Protein AF-A0A1Q5F5Q7-F1 (afdb_monomer)

Solvent-accessible surface area (backbone atoms only — not comparable to full-atom values): 6247 Å² total; per-residue (Å²): 139,81,84,79,78,79,77,76,78,71,75,79,82,59,85,57,53,66,54,52,55,51,53,51,53,48,54,50,52,52,50,28,53,78,66,70,63,51,74,69,83,44,80,65,45,55,39,55,49,34,51,54,48,27,57,47,32,44,54,48,16,52,49,30,42,52,48,23,66,44,42,50,76,77,46,89,54,80,60,30,56,58,53,18,50,55,34,39,51,51,16,49,54,29,45,52,49,24,53,53,33,51,53,49,33,55,54,55,62,66,76,108

Foldseek 3Di:
DDDDPPPPPPDPPDPCPVVVVLVVVVVVVVCCVVVVVQPPVDLVSVLVVLVSLLVNLLVQLVVLLVCLVCQVVVDPDPCSPVVSVVSNVVSVVSVVVSVVSVVVSVVSVVVD

Mean predicted aligned error: 11.09 Å

Sequence (112 aa):
MVPVERTIIVGTYDPMFAVRGAADAVTVAAKDVAGGRAGWHRPADATNSLERMDHLVTALSDLLRHQALALPQLTRDPQAAQAAKLVAEAATAAAQLAEQIRKATATTRAVR

pLDDT: mean 74.89, std 13.72, range [40.19, 92.0]

Secondary structure (DSSP, 8-state):
--------------TTHHHHHHHHHHHHHHHHHHTT-S---SHHHHHHHHHHHHHHHHHHHHHHHHHHHHHHHH---TTHHHHHHHHHHHHHHHHHHHHHHHHHHHHHHHT-

Structure (mmCIF, N/CA/C/O backbone):
data_AF-A0A1Q5F5Q7-F1
#
_entry.id   AF-A0A1Q5F5Q7-F1
#
loop_
_atom_site.group_PDB
_atom_site.id
_atom_site.type_symbol
_atom_site.label_atom_id
_atom_site.label_alt_id
_atom_site.label_comp_id
_atom_site.label_asym_id
_atom_site.label_entity_id
_atom_site.label_seq_id
_atom_site.pdbx_PDB_ins_code
_atom_site.Cartn_x
_atom_site.Cartn_y
_atom_site.Cartn_z
_atom_site.occupancy
_atom_site.B_iso_or_equiv
_atom_site.auth_seq_id
_atom_site.auth_comp_id
_atom_site.auth_asym_id
_atom_site.auth_atom_id
_atom_site.pdbx_PDB_model_num
ATOM 1 N N . MET A 1 1 ? 0.586 -49.505 30.486 1.00 40.19 1 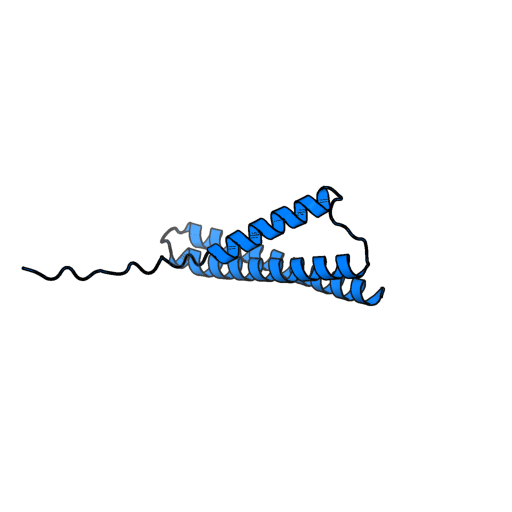MET A N 1
ATOM 2 C CA . MET A 1 1 ? 1.389 -48.974 29.365 1.00 40.19 1 MET A CA 1
ATOM 3 C C . MET A 1 1 ? 0.441 -48.146 28.512 1.00 40.19 1 MET A C 1
ATOM 5 O O . MET A 1 1 ? -0.407 -48.725 27.852 1.00 40.19 1 MET A O 1
ATOM 9 N N . VAL A 1 2 ? 0.455 -46.820 28.665 1.00 40.19 2 VAL A N 1
ATOM 10 C CA . VAL A 1 2 ? -0.467 -45.910 27.956 1.00 40.19 2 VAL A CA 1
ATOM 11 C C . VAL A 1 2 ? 0.238 -45.444 26.678 1.00 40.19 2 VAL A C 1
ATOM 13 O O . VAL A 1 2 ? 1.403 -45.053 26.775 1.00 40.19 2 VAL A O 1
ATOM 16 N N . PRO A 1 3 ? -0.391 -45.519 25.493 1.00 44.34 3 PRO A N 1
ATOM 17 C CA . PRO A 1 3 ? 0.233 -45.040 24.272 1.00 44.34 3 PRO A CA 1
ATOM 18 C C . PRO A 1 3 ? 0.296 -43.511 24.317 1.00 44.34 3 PRO A C 1
ATOM 20 O O . PRO A 1 3 ? -0.713 -42.840 24.517 1.00 44.34 3 PRO A O 1
ATOM 23 N N . VAL A 1 4 ? 1.500 -42.963 24.165 1.00 52.03 4 VAL A N 1
ATOM 24 C CA . VAL A 1 4 ? 1.712 -41.522 24.017 1.00 52.03 4 VAL A CA 1
ATOM 25 C C . VAL A 1 4 ? 1.411 -41.185 22.562 1.00 52.03 4 VAL A C 1
ATOM 27 O O . VAL A 1 4 ? 2.214 -41.481 21.675 1.00 52.03 4 VAL A O 1
ATOM 30 N N . GLU A 1 5 ? 0.236 -40.611 22.310 1.00 43.22 5 GLU A N 1
ATOM 31 C CA . GLU A 1 5 ? -0.064 -39.982 21.027 1.00 43.22 5 GLU A CA 1
ATOM 32 C C . GLU A 1 5 ? 0.999 -38.915 20.753 1.00 43.22 5 GLU A C 1
ATOM 34 O O . GLU A 1 5 ? 1.168 -37.948 21.497 1.00 43.22 5 GLU A O 1
ATOM 39 N N . ARG A 1 6 ? 1.769 -39.117 19.682 1.00 46.50 6 ARG A N 1
ATOM 40 C CA . ARG A 1 6 ? 2.658 -38.088 19.152 1.00 46.50 6 ARG A CA 1
ATOM 41 C C . ARG A 1 6 ? 1.788 -37.046 18.465 1.00 46.50 6 ARG A C 1
ATOM 43 O O . ARG A 1 6 ? 1.515 -37.157 17.273 1.00 46.50 6 ARG A O 1
ATOM 50 N N . THR A 1 7 ? 1.373 -36.031 19.212 1.00 43.28 7 THR A N 1
ATOM 51 C CA . THR A 1 7 ? 0.858 -34.791 18.636 1.00 43.28 7 THR A CA 1
ATOM 52 C C . THR A 1 7 ? 1.965 -34.180 17.784 1.00 43.28 7 THR A C 1
ATOM 54 O O . THR A 1 7 ? 2.924 -33.604 18.297 1.00 43.28 7 THR A O 1
ATOM 57 N N . ILE A 1 8 ? 1.865 -34.349 16.467 1.00 47.34 8 ILE A N 1
ATOM 58 C CA . ILE A 1 8 ? 2.673 -33.603 15.509 1.00 47.34 8 ILE A CA 1
ATOM 59 C C . ILE A 1 8 ? 2.190 -32.158 15.614 1.00 47.34 8 ILE A C 1
ATOM 61 O O . ILE A 1 8 ? 1.105 -31.825 15.141 1.00 47.34 8 ILE A O 1
ATOM 65 N N . ILE A 1 9 ? 2.973 -31.304 16.272 1.00 44.81 9 ILE A N 1
ATOM 66 C CA . ILE A 1 9 ? 2.774 -29.857 16.207 1.00 44.81 9 ILE A CA 1
ATOM 67 C C . ILE A 1 9 ? 3.145 -29.460 14.777 1.00 44.81 9 ILE A C 1
ATOM 69 O O . ILE A 1 9 ? 4.313 -29.248 14.454 1.00 44.81 9 ILE A O 1
ATOM 73 N N . VAL A 1 10 ? 2.147 -29.452 13.893 1.00 48.06 10 VAL A N 1
ATOM 74 C CA . VAL A 1 10 ? 2.249 -28.841 12.568 1.00 48.06 10 VAL A CA 1
ATOM 75 C C . VAL A 1 10 ? 2.632 -27.388 12.816 1.00 48.06 10 VAL A C 1
ATOM 77 O O . VAL A 1 10 ? 1.892 -26.667 13.484 1.00 48.06 10 VAL A O 1
ATOM 80 N N . GLY A 1 11 ? 3.834 -27.012 12.369 1.00 52.66 11 GLY A N 1
ATOM 81 C CA . GLY A 1 11 ? 4.430 -25.705 12.620 1.00 52.66 11 GLY A CA 1
ATOM 82 C C . GLY A 1 11 ? 3.415 -24.597 12.385 1.00 52.66 11 GLY A C 1
ATOM 83 O O . GLY A 1 11 ? 2.802 -24.526 11.321 1.00 52.66 11 GLY A O 1
ATOM 84 N N . THR A 1 12 ? 3.202 -23.783 13.415 1.00 52.62 12 THR A N 1
ATOM 85 C CA . THR A 1 12 ? 2.248 -22.680 13.425 1.00 52.62 12 THR A CA 1
ATOM 86 C C . THR A 1 12 ? 2.484 -21.809 12.194 1.00 52.62 12 THR A C 1
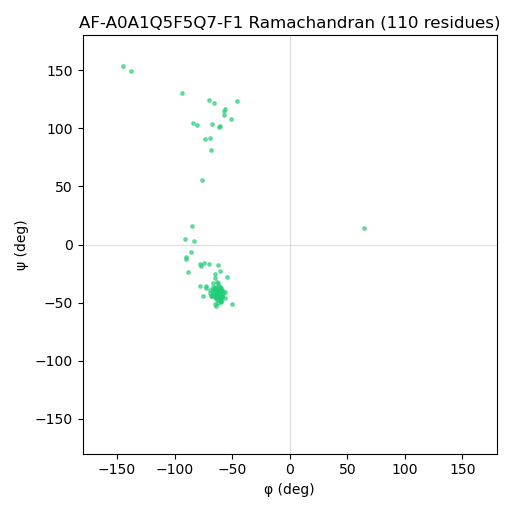ATOM 88 O O . THR A 1 12 ? 3.507 -21.134 12.098 1.00 52.62 12 THR A O 1
ATOM 91 N N . TYR A 1 13 ? 1.570 -21.869 11.225 1.00 53.66 13 TYR A N 1
ATOM 92 C CA . TYR A 1 13 ? 1.579 -20.991 10.061 1.00 53.66 13 TYR A CA 1
ATOM 93 C C . TYR 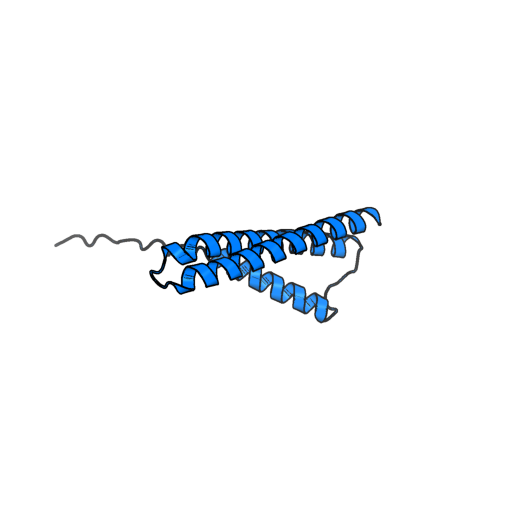A 1 13 ? 1.547 -19.544 10.567 1.00 53.66 13 TYR A C 1
ATOM 95 O O . TYR A 1 13 ? 0.556 -19.133 11.167 1.00 53.66 13 TYR A O 1
ATOM 103 N N . ASP A 1 14 ? 2.643 -18.800 10.385 1.00 61.25 14 ASP A N 1
ATOM 104 C CA . ASP A 1 14 ? 2.687 -17.366 10.674 1.00 61.25 14 ASP A CA 1
ATOM 105 C C . ASP A 1 14 ? 2.126 -16.621 9.449 1.00 61.25 14 ASP A C 1
ATOM 107 O O . ASP A 1 14 ? 2.828 -16.501 8.438 1.00 61.25 14 ASP A O 1
ATOM 111 N N . PRO A 1 15 ? 0.886 -16.099 9.502 1.00 57.06 15 PRO A N 1
ATOM 112 C CA . PRO A 1 15 ? 0.297 -15.368 8.381 1.00 57.06 15 PRO A CA 1
ATOM 113 C C . PRO A 1 15 ? 1.083 -14.091 8.040 1.00 57.06 15 PRO A C 1
ATOM 115 O O . PRO A 1 15 ? 0.966 -13.569 6.933 1.00 57.06 15 PRO A O 1
ATOM 118 N N . MET A 1 16 ? 1.925 -13.599 8.956 1.00 69.50 16 MET A N 1
ATOM 119 C CA . MET A 1 16 ? 2.780 -12.434 8.736 1.00 69.50 16 MET A CA 1
ATOM 120 C C . MET A 1 16 ? 4.111 -12.780 8.064 1.00 69.50 16 MET A C 1
ATOM 122 O O . MET A 1 16 ? 4.849 -11.859 7.715 1.00 69.50 16 MET A O 1
ATOM 126 N N . PHE A 1 17 ? 4.437 -14.060 7.854 1.00 66.56 17 PHE A N 1
ATOM 127 C CA . PHE A 1 17 ? 5.698 -14.476 7.231 1.00 66.56 17 PHE A CA 1
ATOM 128 C C . PHE A 1 17 ? 5.852 -13.911 5.811 1.00 66.56 17 PHE A C 1
ATOM 130 O O . PHE A 1 17 ? 6.871 -13.301 5.487 1.00 66.56 17 PHE A O 1
ATOM 137 N N . ALA A 1 18 ? 4.807 -14.034 4.987 1.00 55.88 18 ALA A N 1
ATOM 138 C CA . ALA A 1 18 ? 4.803 -13.515 3.618 1.00 55.88 18 ALA A CA 1
ATOM 139 C C . ALA A 1 18 ? 4.904 -11.980 3.577 1.00 55.88 18 ALA A C 1
ATOM 141 O O . ALA A 1 18 ? 5.605 -11.420 2.736 1.00 55.88 18 ALA A O 1
ATOM 142 N N . VAL A 1 19 ? 4.258 -11.301 4.530 1.00 64.69 19 VAL A N 1
ATOM 143 C CA . VAL A 1 19 ? 4.301 -9.839 4.666 1.00 64.69 19 VAL A CA 1
ATOM 144 C C . VAL A 1 19 ? 5.700 -9.363 5.064 1.00 64.69 19 VAL A C 1
ATOM 146 O O . VAL A 1 19 ? 6.204 -8.401 4.490 1.00 64.69 19 VAL A O 1
ATOM 149 N N . ARG A 1 20 ? 6.352 -10.046 6.014 1.00 68.31 20 ARG A N 1
ATOM 150 C CA . ARG A 1 20 ? 7.714 -9.711 6.459 1.00 68.31 20 ARG A CA 1
ATOM 151 C C . ARG A 1 20 ? 8.730 -9.900 5.336 1.00 68.31 20 ARG A C 1
ATOM 153 O O . ARG A 1 20 ? 9.496 -8.984 5.060 1.00 68.31 20 ARG A O 1
ATOM 160 N N . GLY A 1 21 ? 8.656 -11.023 4.620 1.00 66.75 21 GLY A N 1
ATOM 161 C CA . GLY A 1 21 ? 9.504 -11.263 3.450 1.00 66.75 21 GLY A CA 1
ATOM 162 C C . GLY A 1 21 ? 9.316 -10.213 2.348 1.00 66.75 21 GLY A C 1
ATOM 163 O O . GLY A 1 21 ? 10.294 -9.761 1.754 1.00 66.75 21 GLY A O 1
ATOM 164 N N . ALA A 1 22 ? 8.078 -9.765 2.108 1.00 63.09 22 ALA A N 1
ATOM 165 C CA . ALA A 1 22 ? 7.800 -8.681 1.168 1.00 63.09 22 ALA A CA 1
ATOM 166 C C . ALA A 1 22 ? 8.391 -7.339 1.641 1.00 63.09 22 ALA A C 1
ATOM 168 O O . ALA A 1 22 ? 9.029 -6.639 0.855 1.00 63.09 22 ALA A O 1
ATOM 169 N N . ALA A 1 23 ? 8.242 -6.996 2.924 1.00 68.00 23 ALA A N 1
ATOM 170 C CA . ALA A 1 23 ? 8.803 -5.773 3.501 1.00 68.00 23 ALA A CA 1
ATOM 171 C C . ALA A 1 23 ? 10.344 -5.741 3.444 1.00 68.00 23 ALA A C 1
ATOM 173 O O . ALA A 1 23 ? 10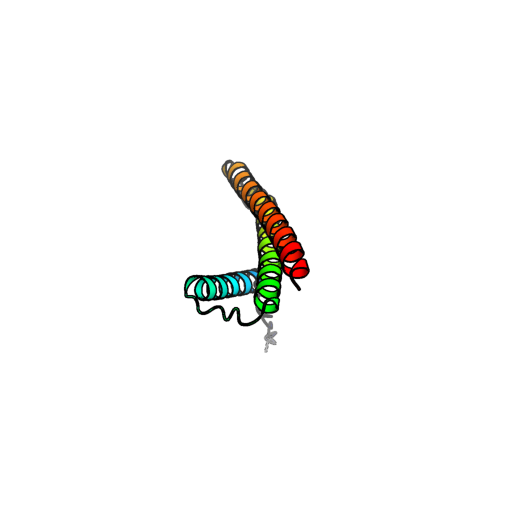.938 -4.709 3.109 1.00 68.00 23 ALA A O 1
ATOM 174 N N . ASP A 1 24 ? 10.997 -6.874 3.699 1.00 71.31 24 ASP A N 1
ATOM 175 C CA . ASP A 1 24 ? 12.452 -7.003 3.587 1.00 71.31 24 ASP A CA 1
ATOM 176 C C . ASP A 1 24 ? 12.914 -6.831 2.133 1.00 71.31 24 ASP A C 1
ATOM 178 O O . ASP A 1 24 ? 13.848 -6.071 1.862 1.00 71.31 24 ASP A O 1
ATOM 182 N N . ALA A 1 25 ? 12.217 -7.454 1.177 1.00 66.94 25 ALA A N 1
ATOM 183 C CA . ALA A 1 25 ? 12.525 -7.323 -0.247 1.00 66.94 25 ALA A CA 1
ATOM 184 C C . ALA A 1 25 ? 12.425 -5.867 -0.744 1.00 66.94 25 ALA A C 1
ATOM 186 O O . ALA A 1 25 ? 13.256 -5.423 -1.538 1.00 66.94 25 ALA A O 1
ATOM 187 N N . VAL A 1 26 ? 11.458 -5.095 -0.241 1.00 68.94 26 VAL A N 1
ATOM 188 C CA . VAL A 1 26 ? 11.312 -3.656 -0.548 1.00 68.94 26 VAL A CA 1
ATOM 189 C C . VAL A 1 26 ? 12.443 -2.858 0.029 1.00 68.94 26 VAL A C 1
ATOM 191 O O . VAL A 1 26 ? 12.977 -1.981 -0.638 1.00 68.94 26 VAL A O 1
ATOM 194 N N . THR A 1 27 ? 12.803 -3.153 1.272 1.00 72.12 27 THR A N 1
ATOM 195 C CA . THR A 1 27 ? 13.875 -2.450 1.964 1.00 72.12 27 THR A CA 1
ATOM 196 C C . THR A 1 27 ? 15.193 -2.637 1.220 1.00 72.12 27 THR A C 1
ATOM 198 O O . THR A 1 27 ? 15.949 -1.681 1.059 1.00 72.12 27 THR A O 1
ATOM 201 N N . VAL A 1 28 ? 15.460 -3.847 0.722 1.00 70.31 28 VAL A N 1
ATOM 202 C CA . VAL A 1 28 ? 16.626 -4.135 -0.122 1.00 70.31 28 VAL A CA 1
ATOM 203 C C . VAL A 1 28 ? 16.541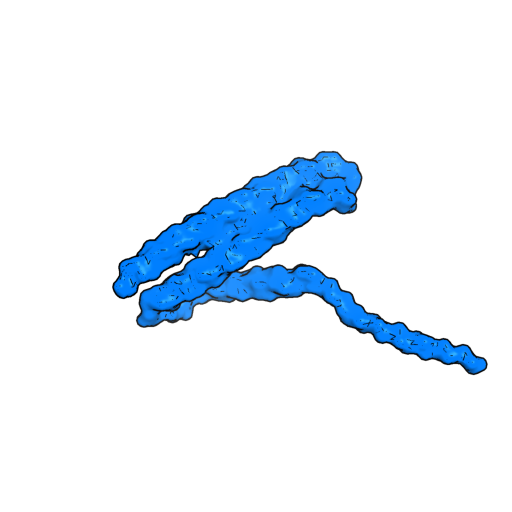 -3.378 -1.448 1.00 70.31 28 VAL A C 1
ATOM 205 O O . VAL A 1 28 ? 17.462 -2.632 -1.771 1.00 70.31 28 VAL A O 1
ATOM 208 N N . ALA A 1 29 ? 15.419 -3.473 -2.167 1.00 66.56 29 ALA A N 1
ATOM 209 C CA . ALA A 1 29 ? 15.242 -2.776 -3.441 1.00 66.56 29 ALA A CA 1
ATOM 210 C C . ALA A 1 29 ? 15.390 -1.249 -3.298 1.00 66.56 29 ALA A C 1
ATOM 212 O O . ALA A 1 29 ? 16.102 -0.617 -4.073 1.00 66.56 29 ALA A O 1
ATOM 213 N N . ALA A 1 30 ? 14.790 -0.652 -2.266 1.00 68.00 30 ALA A N 1
ATOM 214 C CA . ALA A 1 30 ? 14.903 0.772 -1.970 1.00 68.00 30 ALA A CA 1
ATOM 215 C C . ALA A 1 30 ? 16.352 1.183 -1.663 1.00 68.00 30 ALA A C 1
ATOM 217 O O . ALA A 1 30 ? 16.809 2.221 -2.142 1.00 68.00 30 ALA A O 1
ATOM 218 N N . LYS A 1 31 ? 17.098 0.359 -0.913 1.00 70.62 31 LYS A N 1
ATOM 219 C CA . LYS A 1 31 ? 18.529 0.581 -0.646 1.00 70.62 31 LYS A CA 1
ATOM 220 C C . LYS A 1 31 ? 19.374 0.503 -1.913 1.00 70.62 31 LYS A C 1
ATOM 222 O O . LYS A 1 31 ? 20.335 1.259 -2.034 1.00 70.62 31 LYS A O 1
ATOM 227 N N . ASP A 1 32 ? 19.040 -0.385 -2.841 1.00 68.44 32 ASP A N 1
ATOM 228 C CA . ASP A 1 32 ? 19.770 -0.505 -4.102 1.00 68.44 32 ASP A CA 1
ATOM 229 C C . ASP A 1 32 ? 19.484 0.661 -5.047 1.00 68.44 32 ASP A C 1
ATOM 231 O O . ASP A 1 32 ? 20.415 1.178 -5.667 1.00 68.44 32 ASP A O 1
ATOM 235 N N . VAL A 1 33 ? 18.244 1.155 -5.086 1.00 67.06 33 VAL A N 1
ATOM 236 C CA . VAL A 1 33 ? 17.893 2.382 -5.816 1.00 67.06 33 VAL A CA 1
ATOM 237 C C . VAL A 1 33 ? 18.598 3.600 -5.216 1.00 67.06 33 VAL A C 1
ATOM 239 O O . VAL A 1 33 ? 19.301 4.309 -5.933 1.00 67.06 33 VAL A O 1
ATOM 242 N N . ALA A 1 34 ? 18.473 3.821 -3.904 1.00 68.31 34 ALA A N 1
ATOM 243 C CA . ALA A 1 34 ? 19.097 4.956 -3.221 1.00 68.31 34 ALA A CA 1
ATOM 244 C C . ALA A 1 34 ? 20.634 4.909 -3.277 1.00 68.31 34 ALA A C 1
ATOM 246 O O . ALA A 1 34 ? 21.288 5.947 -3.330 1.00 68.31 34 ALA A O 1
ATOM 247 N N . GLY A 1 35 ? 21.213 3.706 -3.281 1.00 67.56 35 GLY A N 1
ATOM 248 C CA . GLY A 1 35 ? 22.654 3.485 -3.378 1.00 67.56 35 GLY A CA 1
ATOM 249 C C . GLY A 1 35 ? 23.215 3.513 -4.800 1.00 67.56 35 GLY A C 1
ATOM 250 O O . GLY A 1 35 ? 24.395 3.216 -4.964 1.00 67.56 35 GLY A O 1
ATOM 251 N N . GLY A 1 36 ? 22.397 3.791 -5.825 1.00 63.09 36 GLY A N 1
ATOM 252 C CA . GLY A 1 36 ? 22.827 3.779 -7.231 1.00 63.09 36 GLY A CA 1
ATOM 253 C C . GLY A 1 36 ? 23.265 2.400 -7.743 1.00 63.09 36 GLY A C 1
ATOM 254 O O . GLY A 1 36 ? 23.902 2.304 -8.787 1.00 63.09 36 GLY A O 1
ATOM 255 N N . ARG A 1 37 ? 22.942 1.330 -7.005 1.00 61.41 37 ARG A N 1
ATOM 256 C CA . ARG A 1 37 ? 23.233 -0.071 -7.352 1.00 61.41 37 ARG A CA 1
ATOM 257 C C . ARG A 1 37 ? 22.119 -0.723 -8.155 1.00 61.41 37 ARG A C 1
ATOM 259 O O . ARG A 1 37 ? 22.311 -1.817 -8.678 1.00 61.41 37 ARG A O 1
ATOM 266 N N . ALA A 1 38 ? 20.963 -0.070 -8.252 1.00 64.81 38 ALA A N 1
ATOM 267 C CA . ALA A 1 38 ? 19.929 -0.461 -9.186 1.00 64.81 38 ALA A CA 1
ATOM 268 C C . ALA A 1 38 ? 20.500 -0.339 -10.604 1.00 64.81 38 ALA A C 1
ATOM 270 O O . ALA A 1 38 ? 20.662 0.756 -11.142 1.00 64.81 38 ALA A O 1
ATOM 271 N N . GLY A 1 39 ? 20.877 -1.482 -11.172 1.00 60.31 39 GLY A N 1
ATOM 272 C CA . GLY A 1 39 ? 21.372 -1.588 -12.533 1.00 60.31 39 GLY A CA 1
ATOM 273 C C . GLY A 1 39 ? 20.249 -1.296 -13.516 1.00 60.31 39 GLY A C 1
ATOM 274 O O . GLY A 1 39 ? 19.633 -2.218 -14.037 1.00 60.31 39 GLY A O 1
ATOM 275 N N . TRP A 1 40 ? 19.963 -0.016 -13.758 1.00 68.56 40 TRP A N 1
ATOM 276 C CA . TRP A 1 40 ? 19.030 0.454 -14.784 1.00 68.56 40 TRP A CA 1
ATOM 277 C C . TRP A 1 40 ? 19.687 0.359 -16.164 1.00 68.56 40 TRP A C 1
ATOM 279 O O . TRP A 1 40 ? 19.862 1.350 -16.871 1.00 68.56 40 TRP A O 1
ATOM 289 N N . HIS A 1 41 ? 20.156 -0.830 -16.521 1.00 65.69 41 HIS A N 1
ATOM 290 C CA . HIS A 1 41 ? 20.935 -1.035 -17.736 1.00 65.69 41 HIS A CA 1
ATOM 291 C C . HIS A 1 41 ? 20.043 -1.050 -18.979 1.00 65.69 41 HIS A C 1
ATOM 293 O O . HIS A 1 41 ? 20.533 -0.875 -20.096 1.00 65.69 41 HIS A O 1
ATOM 299 N N . ARG A 1 42 ? 18.733 -1.264 -18.800 1.00 65.69 42 ARG A N 1
ATOM 300 C CA . ARG A 1 42 ? 17.726 -1.279 -19.860 1.00 65.69 42 ARG A CA 1
ATOM 301 C C . ARG A 1 42 ? 16.455 -0.544 -19.414 1.00 65.69 42 ARG A C 1
ATOM 303 O O . ARG A 1 42 ? 16.067 -0.652 -18.252 1.00 65.69 42 ARG A O 1
ATOM 310 N N . PRO A 1 43 ? 15.708 0.093 -20.336 1.00 66.94 43 PRO A N 1
ATOM 311 C CA . PRO A 1 43 ? 14.382 0.659 -20.041 1.00 66.94 43 PRO A CA 1
ATOM 312 C C . PRO A 1 43 ? 13.393 -0.351 -19.423 1.00 66.94 43 PRO A C 1
ATOM 314 O O . PRO A 1 43 ? 12.506 0.008 -18.647 1.00 66.94 43 PRO A O 1
ATOM 317 N N . ALA A 1 44 ? 13.568 -1.642 -19.729 1.00 73.56 44 ALA A N 1
ATOM 318 C CA . ALA A 1 44 ? 12.790 -2.729 -19.137 1.00 73.56 44 ALA A CA 1
ATOM 319 C C . ALA A 1 44 ? 13.017 -2.887 -17.621 1.00 73.56 44 ALA A C 1
ATOM 321 O O . ALA A 1 44 ? 12.098 -3.302 -16.919 1.00 73.56 44 ALA A O 1
ATOM 322 N N . ASP A 1 45 ? 14.190 -2.520 -17.100 1.00 74.38 45 ASP A N 1
ATOM 323 C CA . ASP A 1 45 ? 14.515 -2.653 -15.675 1.00 74.38 45 ASP A CA 1
ATOM 324 C C . ASP A 1 45 ? 13.692 -1.665 -14.836 1.00 74.38 45 ASP A C 1
ATOM 326 O O . ASP A 1 45 ? 13.146 -2.034 -13.796 1.00 74.38 45 ASP A O 1
ATOM 330 N N . ALA A 1 46 ? 13.505 -0.441 -15.347 1.00 76.25 46 ALA A N 1
ATOM 331 C CA . ALA A 1 46 ? 12.620 0.563 -14.755 1.00 76.25 46 ALA A CA 1
ATOM 332 C C . ALA A 1 46 ? 11.162 0.083 -14.712 1.00 76.25 46 ALA A C 1
ATOM 334 O O . ALA A 1 46 ? 10.499 0.192 -13.683 1.00 76.25 46 ALA A O 1
ATOM 335 N N . THR A 1 47 ? 10.685 -0.523 -15.802 1.00 79.56 47 THR A N 1
ATOM 336 C CA . THR A 1 47 ? 9.321 -1.073 -15.877 1.00 79.56 47 THR A CA 1
ATOM 337 C C . THR A 1 47 ? 9.123 -2.214 -14.873 1.00 79.56 47 THR A C 1
ATOM 339 O O . THR A 1 47 ? 8.169 -2.195 -14.100 1.00 79.56 47 THR A O 1
ATOM 342 N N . ASN A 1 48 ? 10.061 -3.164 -14.815 1.00 78.62 48 ASN A N 1
ATOM 343 C CA . ASN A 1 48 ? 10.014 -4.290 -13.878 1.00 78.62 48 ASN A CA 1
ATOM 344 C C . ASN A 1 48 ? 10.050 -3.833 -12.411 1.00 78.62 48 ASN A C 1
ATOM 346 O O . ASN A 1 48 ? 9.430 -4.451 -11.545 1.00 78.62 48 ASN A O 1
ATOM 350 N N . SER A 1 49 ? 10.793 -2.765 -12.107 1.00 78.25 49 SER A N 1
ATOM 351 C CA . SER A 1 49 ? 10.830 -2.199 -10.758 1.00 78.25 49 SER A CA 1
ATOM 352 C C . SER A 1 49 ? 9.500 -1.550 -10.379 1.00 78.25 49 SER A C 1
ATOM 354 O O . SER A 1 49 ? 9.000 -1.814 -9.286 1.00 78.25 49 SER A O 1
ATOM 356 N N . LEU A 1 50 ? 8.893 -0.779 -11.286 1.00 82.31 50 LEU A N 1
ATOM 357 C CA . LEU A 1 50 ? 7.586 -0.163 -11.052 1.00 82.31 50 LEU A CA 1
ATOM 358 C C . LEU A 1 50 ? 6.480 -1.212 -10.860 1.00 82.31 50 LEU A C 1
ATOM 360 O O . LEU A 1 50 ? 5.676 -1.078 -9.944 1.00 82.31 50 LEU A O 1
ATOM 364 N N . GLU A 1 51 ? 6.489 -2.302 -11.630 1.00 81.12 51 GLU A N 1
ATOM 365 C CA . GLU A 1 51 ? 5.553 -3.424 -11.441 1.00 81.12 51 GLU A CA 1
ATOM 366 C C . GLU A 1 51 ? 5.698 -4.070 -10.056 1.00 81.12 51 GLU A C 1
ATOM 368 O O . GLU A 1 51 ? 4.711 -4.305 -9.360 1.00 81.12 51 GLU A O 1
ATOM 373 N N . ARG A 1 52 ? 6.933 -4.302 -9.595 1.00 79.62 52 ARG A N 1
ATOM 374 C CA . ARG A 1 52 ? 7.178 -4.831 -8.242 1.00 79.62 52 ARG A CA 1
ATOM 375 C C . ARG A 1 52 ? 6.689 -3.876 -7.155 1.00 79.62 52 ARG A C 1
ATOM 377 O O . ARG A 1 52 ? 6.152 -4.333 -6.147 1.00 79.62 52 ARG A O 1
ATOM 384 N N . MET A 1 53 ? 6.864 -2.568 -7.349 1.00 81.25 53 MET A N 1
ATOM 385 C CA . MET A 1 53 ? 6.364 -1.557 -6.417 1.00 81.25 53 MET A CA 1
ATOM 386 C C . MET A 1 53 ? 4.830 -1.519 -6.386 1.00 81.25 53 MET A C 1
ATOM 388 O O . MET A 1 53 ? 4.266 -1.432 -5.299 1.00 81.25 53 MET A O 1
ATOM 392 N N . ASP A 1 54 ? 4.153 -1.644 -7.531 1.00 83.69 54 ASP A N 1
ATOM 393 C CA . ASP A 1 54 ? 2.684 -1.697 -7.606 1.00 83.69 54 ASP A CA 1
ATOM 394 C C . ASP A 1 54 ? 2.114 -2.882 -6.816 1.00 83.69 54 ASP A C 1
ATOM 396 O O . ASP A 1 54 ? 1.255 -2.710 -5.946 1.00 83.69 54 ASP A O 1
ATOM 400 N N . HIS A 1 55 ? 2.663 -4.080 -7.044 1.00 77.50 55 HIS A N 1
ATOM 401 C CA . HIS A 1 55 ? 2.264 -5.289 -6.320 1.00 77.50 55 HIS A CA 1
ATOM 402 C C . HIS A 1 55 ? 2.414 -5.114 -4.809 1.00 77.50 55 HIS A C 1
ATOM 404 O O . HIS A 1 55 ? 1.556 -5.534 -4.029 1.00 77.50 55 HIS A O 1
ATOM 410 N N . LEU A 1 56 ? 3.504 -4.478 -4.388 1.00 81.00 56 LEU A N 1
ATOM 411 C CA . LEU A 1 56 ? 3.786 -4.337 -2.977 1.00 81.00 56 LEU A CA 1
ATOM 412 C C . LEU A 1 56 ? 2.915 -3.297 -2.284 1.00 81.00 56 LEU A C 1
ATOM 414 O O . LEU A 1 56 ? 2.417 -3.537 -1.186 1.00 81.00 56 LEU A O 1
ATOM 418 N N . VAL A 1 57 ? 2.736 -2.139 -2.913 1.00 83.56 57 VAL A N 1
ATOM 419 C CA . VAL A 1 57 ? 1.899 -1.074 -2.362 1.00 83.56 57 VAL A CA 1
ATOM 420 C C . VAL A 1 57 ? 0.432 -1.518 -2.328 1.00 83.56 57 VAL A C 1
ATOM 422 O O . VAL A 1 57 ? -0.276 -1.197 -1.373 1.00 83.56 57 VAL A O 1
ATOM 425 N N . THR A 1 58 ? -0.003 -2.336 -3.291 1.00 81.19 58 THR A N 1
ATOM 426 C CA . THR A 1 58 ? -1.318 -2.995 -3.261 1.00 81.19 58 THR A CA 1
ATOM 427 C C . THR A 1 58 ? -1.445 -3.937 -2.060 1.00 81.19 58 THR A C 1
ATOM 429 O O . THR A 1 58 ? -2.373 -3.789 -1.265 1.00 81.19 58 THR A O 1
ATOM 432 N N . ALA A 1 59 ? -0.474 -4.834 -1.848 1.00 81.12 59 ALA A N 1
ATOM 433 C CA . ALA A 1 59 ? -0.474 -5.739 -0.694 1.00 81.12 59 ALA A CA 1
ATOM 434 C C . ALA A 1 59 ? -0.435 -4.991 0.654 1.00 81.12 59 ALA A C 1
ATOM 436 O O . ALA A 1 59 ? -1.089 -5.400 1.615 1.00 81.12 59 ALA A O 1
ATOM 437 N N . LEU A 1 60 ? 0.298 -3.874 0.728 1.00 83.94 60 LEU A N 1
ATOM 438 C CA . LEU A 1 60 ? 0.321 -2.994 1.896 1.00 83.94 60 LEU A CA 1
ATOM 439 C C . LEU A 1 60 ? -1.053 -2.362 2.151 1.00 83.94 60 LEU A C 1
ATOM 441 O O . LEU A 1 60 ? -1.516 -2.359 3.290 1.00 83.94 60 LEU A O 1
ATOM 445 N N . SER A 1 61 ? -1.707 -1.843 1.109 1.00 83.00 61 SER A N 1
ATOM 446 C CA . SER A 1 61 ? -3.050 -1.264 1.222 1.00 83.00 61 SER A CA 1
ATOM 447 C C . SER A 1 61 ? -4.053 -2.290 1.759 1.00 83.00 61 SER A C 1
ATOM 449 O O . SER A 1 61 ? -4.780 -2.000 2.712 1.00 83.00 61 SER A O 1
ATOM 451 N N . ASP A 1 62 ? -4.027 -3.518 1.233 1.00 84.56 62 ASP A N 1
ATOM 452 C CA . ASP A 1 62 ? -4.896 -4.606 1.689 1.00 84.56 62 ASP A CA 1
ATOM 453 C C . ASP A 1 62 ? -4.629 -5.011 3.141 1.00 84.56 62 ASP A C 1
ATOM 455 O O . ASP A 1 62 ? -5.569 -5.182 3.923 1.00 84.56 62 ASP A O 1
ATOM 459 N N . LEU A 1 63 ? -3.356 -5.124 3.531 1.00 86.06 63 LEU A N 1
ATOM 460 C CA . LEU A 1 63 ? -2.974 -5.429 4.907 1.00 86.06 63 LEU A CA 1
ATOM 461 C C . LEU A 1 63 ? -3.488 -4.363 5.878 1.00 86.06 63 LEU A C 1
ATOM 463 O O . LEU A 1 63 ? -4.106 -4.703 6.888 1.00 86.06 63 LEU A O 1
ATOM 467 N N . LEU A 1 64 ? -3.261 -3.085 5.566 1.00 86.25 64 LEU A N 1
ATOM 468 C CA . LEU A 1 64 ? -3.723 -1.968 6.388 1.00 86.25 64 LEU A CA 1
ATOM 469 C C . LEU A 1 64 ? -5.253 -1.972 6.489 1.00 86.25 64 LEU A C 1
ATOM 471 O O . LEU A 1 64 ? -5.803 -1.826 7.578 1.00 86.25 64 LEU A O 1
ATOM 475 N N . ARG A 1 65 ? -5.962 -2.239 5.387 1.00 85.50 65 ARG A N 1
ATOM 476 C CA . ARG A 1 65 ? -7.427 -2.355 5.393 1.00 85.50 65 ARG A CA 1
ATOM 477 C C . ARG A 1 65 ? -7.908 -3.483 6.309 1.00 85.50 65 ARG A C 1
ATOM 479 O O . ARG A 1 65 ? -8.831 -3.277 7.095 1.00 85.50 65 ARG A O 1
ATOM 486 N N . HIS A 1 66 ? -7.280 -4.657 6.249 1.00 85.00 66 HIS A N 1
ATOM 487 C CA . HIS A 1 66 ? -7.611 -5.766 7.147 1.00 85.00 66 HIS A CA 1
ATOM 488 C C . HIS A 1 66 ? -7.302 -5.439 8.614 1.00 85.00 66 HIS A C 1
ATOM 490 O O . HIS A 1 66 ? -8.115 -5.744 9.486 1.00 85.00 66 HIS A O 1
ATOM 496 N N . GLN A 1 67 ? -6.184 -4.764 8.897 1.00 85.56 67 GLN A N 1
ATOM 497 C CA . GLN A 1 67 ? -5.840 -4.327 10.252 1.00 85.56 67 GLN A CA 1
ATOM 498 C C . GLN A 1 67 ? -6.839 -3.307 10.806 1.00 85.56 67 GLN A C 1
ATOM 500 O O . GLN A 1 67 ? -7.271 -3.449 11.949 1.00 85.56 67 GLN A O 1
ATOM 505 N N . ALA A 1 68 ? -7.255 -2.325 10.002 1.00 86.81 68 ALA A N 1
ATOM 506 C CA . ALA A 1 68 ? -8.260 -1.340 10.397 1.00 86.81 68 ALA A CA 1
ATOM 507 C C . ALA A 1 68 ? -9.598 -2.000 10.768 1.00 86.81 68 ALA A C 1
ATOM 509 O O . ALA A 1 68 ? -10.235 -1.605 11.740 1.00 86.81 68 ALA A O 1
ATOM 510 N N . LEU A 1 69 ? -10.011 -3.036 10.031 1.00 87.12 69 LEU A N 1
ATOM 511 C CA . LEU A 1 69 ? -11.242 -3.778 10.318 1.00 87.12 69 LEU A CA 1
ATOM 512 C C . LEU A 1 69 ? -11.125 -4.664 11.565 1.00 87.12 69 LEU A C 1
ATOM 514 O O . LEU A 1 69 ? -12.101 -4.816 12.300 1.00 87.12 69 LEU A O 1
ATOM 518 N N . ALA A 1 70 ? -9.953 -5.254 11.799 1.00 85.00 70 ALA A N 1
ATOM 519 C CA . ALA A 1 70 ? -9.721 -6.159 12.919 1.00 85.00 70 ALA A CA 1
ATOM 520 C C . ALA A 1 70 ? -9.520 -5.421 14.253 1.00 85.00 70 ALA A C 1
ATOM 522 O O . ALA A 1 70 ? -9.974 -5.911 15.285 1.00 85.00 70 ALA A O 1
ATOM 523 N N . LEU A 1 71 ? -8.876 -4.245 14.252 1.00 82.00 71 LEU A N 1
ATOM 524 C CA . LEU A 1 71 ? -8.481 -3.528 15.474 1.00 82.00 71 LEU A CA 1
ATOM 525 C C . LEU A 1 71 ? -9.628 -3.358 16.490 1.00 82.00 71 LEU A C 1
ATOM 527 O O . LEU A 1 71 ? -9.449 -3.748 17.642 1.00 82.00 71 LEU A O 1
ATOM 531 N N . PRO A 1 72 ? -10.817 -2.853 16.103 1.00 83.12 72 PRO A N 1
ATOM 532 C CA . PRO A 1 72 ? -11.922 -2.641 17.041 1.00 83.12 72 PRO A CA 1
ATOM 533 C C . PRO A 1 72 ? -12.558 -3.941 17.554 1.00 83.12 72 PRO A C 1
ATOM 535 O O . PRO A 1 72 ? -13.287 -3.916 18.537 1.00 83.12 72 PRO A O 1
ATOM 538 N N . GLN A 1 73 ? -12.312 -5.072 16.885 1.00 83.75 73 GLN A N 1
ATOM 539 C CA . GLN A 1 73 ? -12.841 -6.387 17.269 1.00 83.75 73 GLN A CA 1
ATOM 540 C C . GLN A 1 73 ? -11.921 -7.106 18.264 1.00 83.75 73 GLN A C 1
ATOM 542 O O . GLN A 1 73 ? -12.368 -7.971 19.015 1.00 83.75 73 GLN A O 1
ATOM 547 N N . LEU A 1 74 ? -10.633 -6.752 18.268 1.00 80.69 74 LEU A N 1
ATOM 548 C CA . LEU A 1 74 ? -9.598 -7.395 19.079 1.00 80.69 74 LEU A CA 1
ATOM 549 C C . LEU A 1 74 ? -9.425 -6.757 20.463 1.00 80.69 74 LEU A C 1
ATOM 551 O O . LEU A 1 74 ? -8.755 -7.329 21.320 1.00 80.69 74 LEU A O 1
ATOM 555 N N . THR A 1 75 ? -10.012 -5.584 20.701 1.00 82.00 75 THR A N 1
ATOM 556 C CA . THR A 1 75 ? -9.891 -4.873 21.977 1.00 82.00 75 THR A CA 1
ATOM 557 C C . THR A 1 75 ? -11.180 -4.143 22.345 1.00 82.00 75 THR A C 1
ATOM 559 O O . THR A 1 75 ? -11.968 -3.761 21.486 1.00 82.00 75 THR A O 1
ATOM 562 N N . ARG A 1 76 ? -11.390 -3.940 23.650 1.00 81.69 76 ARG A N 1
ATOM 563 C CA . ARG A 1 76 ? -12.478 -3.114 24.203 1.00 81.69 76 ARG A CA 1
ATOM 564 C C . ARG A 1 76 ? -12.062 -1.655 24.416 1.00 81.69 76 ARG A C 1
ATOM 566 O O . ARG A 1 76 ? -12.826 -0.888 24.993 1.00 81.69 76 ARG A O 1
ATOM 573 N N . ASP A 1 77 ? -10.849 -1.294 24.004 1.00 86.75 77 ASP A N 1
ATOM 574 C CA . ASP A 1 77 ? -10.325 0.059 24.145 1.00 86.75 77 ASP A CA 1
ATOM 575 C C . ASP A 1 77 ? -11.127 1.043 23.268 1.00 86.75 77 ASP A C 1
ATOM 577 O O . ASP A 1 77 ? -11.174 0.871 22.045 1.00 86.75 77 ASP A O 1
ATOM 581 N N . PRO A 1 78 ? -11.740 2.094 23.843 1.00 78.38 78 PRO A N 1
ATOM 582 C CA . PRO A 1 78 ? -12.447 3.114 23.071 1.00 78.38 78 PRO A CA 1
ATOM 583 C C . PRO A 1 78 ? -11.545 3.861 22.070 1.00 78.38 78 PRO A C 1
ATOM 585 O O . PRO A 1 78 ? -12.046 4.379 21.071 1.00 78.38 78 PRO A O 1
ATOM 588 N N . GLN A 1 79 ? -10.222 3.890 22.271 1.00 87.81 79 GLN A N 1
ATOM 589 C CA . GLN A 1 79 ? -9.264 4.466 21.319 1.00 87.81 79 GLN A CA 1
ATOM 590 C C . GLN A 1 79 ? -9.031 3.582 20.086 1.00 87.81 79 GLN A C 1
ATOM 592 O O . GLN A 1 79 ? -8.541 4.072 19.065 1.00 87.81 79 GLN A O 1
ATOM 597 N N . ALA A 1 80 ? -9.420 2.304 20.122 1.00 84.06 80 ALA A N 1
ATOM 598 C CA . ALA A 1 80 ? -9.218 1.374 19.013 1.00 84.06 80 ALA A CA 1
ATOM 599 C C . ALA A 1 80 ? -9.956 1.800 17.740 1.00 84.06 80 ALA A C 1
ATOM 601 O O . ALA A 1 80 ? -9.443 1.604 16.641 1.00 84.06 80 ALA A O 1
ATOM 602 N N . ALA A 1 81 ? -11.122 2.439 17.876 1.00 84.38 81 ALA A N 1
ATOM 603 C CA . ALA A 1 81 ? -11.855 2.998 16.742 1.00 84.38 81 ALA A CA 1
ATOM 604 C C . ALA A 1 81 ? -11.081 4.148 16.072 1.00 84.38 81 ALA A C 1
ATOM 606 O O . ALA A 1 81 ? -11.016 4.230 14.845 1.00 84.38 81 ALA A O 1
ATOM 607 N N . GLN A 1 82 ? -10.443 5.009 16.869 1.00 88.50 82 GLN A N 1
ATOM 608 C CA . GLN A 1 82 ? -9.625 6.104 16.353 1.00 88.50 82 GLN A CA 1
ATOM 609 C C . GLN A 1 82 ? -8.343 5.581 15.691 1.00 88.50 82 GLN A C 1
ATOM 611 O O . GLN A 1 82 ? -7.976 6.042 14.612 1.00 88.50 82 GLN A O 1
ATOM 616 N N . ALA A 1 83 ? -7.686 4.587 16.291 1.00 85.75 83 ALA A N 1
ATOM 617 C CA . ALA A 1 83 ? -6.527 3.931 15.692 1.00 85.75 83 ALA A CA 1
ATOM 618 C C . ALA A 1 83 ? -6.894 3.222 14.375 1.00 85.75 83 ALA A C 1
ATOM 620 O O . ALA A 1 83 ? -6.209 3.399 13.372 1.00 85.75 83 ALA A O 1
ATOM 621 N N . ALA A 1 84 ? -8.017 2.497 14.336 1.00 85.75 84 ALA A N 1
ATOM 622 C CA . ALA A 1 84 ? -8.535 1.873 13.120 1.00 85.75 84 ALA A CA 1
ATOM 623 C C . ALA A 1 84 ? -8.792 2.894 12.002 1.00 85.75 84 ALA A C 1
ATOM 625 O O . ALA A 1 84 ? -8.463 2.633 10.846 1.00 85.75 84 ALA A O 1
ATOM 626 N N . LYS A 1 85 ? -9.319 4.077 12.345 1.00 88.94 85 LYS A N 1
ATOM 627 C CA . LYS A 1 85 ? -9.508 5.173 11.389 1.00 88.94 85 LYS A CA 1
ATOM 628 C C . LYS A 1 85 ? -8.179 5.633 10.779 1.00 88.94 85 LYS A C 1
ATOM 630 O O . LYS A 1 85 ? -8.082 5.713 9.559 1.00 88.94 85 LYS A O 1
ATOM 635 N N . LEU A 1 86 ? -7.150 5.864 11.598 1.00 91.81 86 LEU A N 1
ATOM 636 C CA . LEU A 1 86 ? -5.815 6.248 11.113 1.00 91.81 86 LEU A CA 1
ATOM 637 C C . LEU A 1 86 ? -5.203 5.172 10.202 1.00 91.81 86 LEU A C 1
ATOM 639 O O . LEU A 1 86 ? -4.609 5.482 9.171 1.00 91.81 86 LEU A O 1
ATOM 643 N N . VAL A 1 87 ? -5.383 3.894 10.546 1.00 86.75 87 VAL A N 1
ATOM 644 C CA . VAL A 1 87 ? -4.913 2.775 9.716 1.00 86.75 87 VAL A CA 1
ATOM 645 C C . VAL A 1 87 ? -5.672 2.717 8.380 1.00 86.75 87 VAL A C 1
ATOM 647 O O . VAL A 1 87 ? -5.062 2.479 7.339 1.00 86.75 87 VAL A O 1
ATOM 650 N N . ALA A 1 88 ? -6.979 2.991 8.366 1.00 86.19 88 ALA A N 1
ATOM 651 C CA . ALA A 1 88 ? -7.768 3.064 7.134 1.00 86.19 88 ALA A CA 1
ATOM 652 C C . ALA A 1 88 ? -7.359 4.250 6.234 1.00 86.19 88 ALA A C 1
ATOM 654 O O . ALA A 1 88 ? -7.321 4.122 5.006 1.00 86.19 88 ALA A O 1
ATOM 655 N N . GLU A 1 89 ? -7.007 5.392 6.828 1.00 92.00 89 GLU A N 1
ATOM 656 C C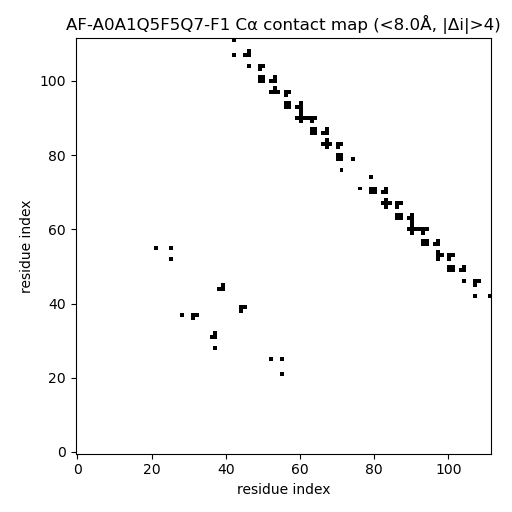A . GLU A 1 89 ? -6.446 6.539 6.104 1.00 92.00 89 GLU A CA 1
ATOM 657 C C . GLU A 1 89 ? -5.100 6.173 5.457 1.00 92.00 89 GLU A C 1
ATOM 659 O O . GLU A 1 89 ? -4.896 6.430 4.268 1.00 92.00 89 GLU A O 1
ATOM 664 N N . ALA A 1 90 ? -4.224 5.469 6.183 1.00 86.56 90 ALA A N 1
ATOM 665 C CA . ALA A 1 90 ? -2.971 4.950 5.634 1.00 86.56 90 ALA A CA 1
ATOM 666 C C . ALA A 1 90 ? -3.204 3.944 4.488 1.00 86.56 90 ALA A C 1
ATOM 668 O O . ALA A 1 90 ? -2.519 4.008 3.465 1.00 86.56 90 ALA A O 1
ATOM 669 N N . ALA A 1 91 ? -4.201 3.058 4.610 1.00 87.06 91 ALA A N 1
ATOM 670 C CA . ALA A 1 91 ? -4.585 2.128 3.542 1.00 87.06 91 ALA A CA 1
ATOM 671 C C . ALA A 1 91 ? -5.010 2.870 2.264 1.00 87.06 91 ALA A C 1
ATOM 673 O O . ALA A 1 91 ? -4.633 2.481 1.155 1.00 87.06 91 ALA A O 1
ATOM 674 N N . THR A 1 92 ? -5.757 3.966 2.425 1.00 91.38 92 THR A N 1
ATOM 675 C CA . THR A 1 92 ? -6.218 4.819 1.321 1.00 91.38 92 THR A CA 1
ATOM 676 C C . THR A 1 92 ? -5.050 5.535 0.646 1.00 91.38 92 THR A C 1
ATOM 678 O O . THR A 1 92 ? -4.965 5.547 -0.583 1.00 91.38 92 THR A O 1
ATOM 681 N N . ALA A 1 93 ? -4.113 6.078 1.427 1.00 91.00 93 ALA A N 1
ATOM 682 C CA . ALA A 1 93 ? -2.902 6.698 0.893 1.00 91.00 93 ALA A CA 1
ATOM 683 C C . ALA A 1 93 ? -2.044 5.691 0.103 1.00 91.00 93 ALA A C 1
ATOM 685 O O . ALA A 1 93 ? -1.565 6.005 -0.987 1.00 91.00 93 ALA A O 1
ATOM 686 N N . ALA A 1 94 ? -1.909 4.454 0.598 1.00 85.62 94 ALA A N 1
ATOM 687 C CA . ALA A 1 94 ? -1.232 3.382 -0.129 1.00 85.62 94 ALA A CA 1
ATOM 688 C C . ALA A 1 94 ? -1.938 3.058 -1.461 1.00 85.62 94 ALA A C 1
ATOM 690 O O . ALA A 1 94 ? -1.285 2.996 -2.499 1.00 85.62 94 ALA A O 1
ATOM 691 N N . ALA A 1 95 ? -3.270 2.947 -1.481 1.00 86.81 95 ALA A N 1
ATOM 692 C CA . ALA A 1 95 ? -4.017 2.706 -2.722 1.00 86.81 95 ALA A CA 1
ATOM 693 C C . ALA A 1 95 ? -3.812 3.825 -3.763 1.00 86.81 95 ALA A C 1
ATOM 695 O O . ALA A 1 95 ? -3.642 3.556 -4.954 1.00 86.81 95 ALA A O 1
ATOM 696 N N . GLN A 1 96 ? -3.778 5.085 -3.316 1.00 90.81 96 GLN A N 1
ATOM 697 C CA . GLN A 1 96 ? -3.476 6.226 -4.184 1.00 90.81 96 GLN A CA 1
ATOM 698 C C . GLN A 1 96 ? -2.055 6.148 -4.753 1.00 90.81 96 GLN A C 1
ATOM 700 O O . GLN A 1 96 ? -1.859 6.419 -5.937 1.00 90.81 96 GLN A O 1
ATOM 705 N N . LEU A 1 97 ? -1.070 5.742 -3.946 1.00 90.06 97 LEU A N 1
ATOM 706 C CA . LEU A 1 97 ? 0.301 5.535 -4.410 1.00 90.06 97 LEU A CA 1
ATOM 707 C C . LEU A 1 97 ? 0.385 4.416 -5.460 1.00 90.06 97 LEU A C 1
ATOM 709 O O . LEU A 1 97 ? 1.031 4.612 -6.488 1.00 90.06 97 LEU A O 1
ATOM 713 N N . ALA A 1 98 ? -0.304 3.287 -5.257 1.00 87.75 98 ALA A N 1
ATOM 714 C CA . ALA A 1 98 ? -0.365 2.206 -6.246 1.00 87.75 98 ALA A CA 1
ATOM 715 C C . ALA A 1 98 ? -0.921 2.701 -7.592 1.00 87.75 98 ALA A C 1
ATOM 717 O O . ALA A 1 98 ? -0.365 2.418 -8.651 1.00 87.75 98 ALA A O 1
ATOM 718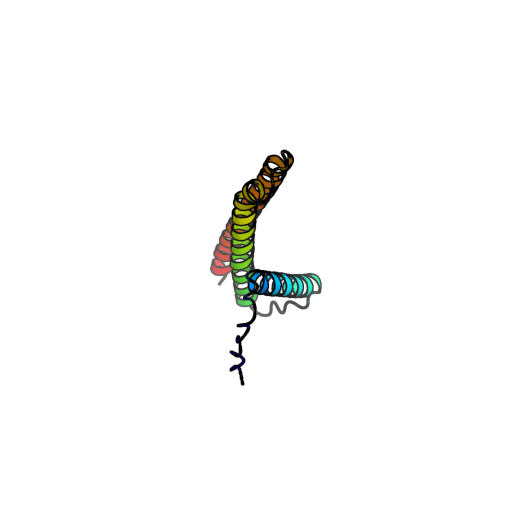 N N . GLU A 1 99 ? -1.972 3.525 -7.570 1.00 91.19 99 GLU A N 1
ATOM 719 C CA . GLU A 1 99 ? -2.516 4.144 -8.783 1.00 91.19 99 GLU A CA 1
ATOM 720 C C . GLU A 1 99 ? -1.491 5.042 -9.500 1.00 91.19 99 GLU A C 1
ATOM 722 O O . GLU A 1 99 ? -1.370 4.986 -10.725 1.00 91.19 99 GLU A O 1
ATOM 727 N N . GLN A 1 100 ? -0.714 5.842 -8.763 1.00 92.00 100 GLN A N 1
ATOM 728 C CA . GLN A 1 100 ? 0.354 6.653 -9.364 1.00 92.00 100 GLN A CA 1
ATOM 729 C C . GLN A 1 100 ? 1.459 5.782 -9.975 1.00 92.00 100 GLN A C 1
ATOM 731 O O . GLN A 1 100 ? 1.938 6.080 -11.069 1.00 92.00 100 GLN A O 1
ATOM 736 N N . ILE A 1 101 ? 1.825 4.675 -9.322 1.00 88.69 101 ILE A N 1
ATOM 737 C CA . ILE A 1 101 ? 2.813 3.722 -9.844 1.00 88.69 101 ILE A CA 1
ATOM 738 C C . ILE A 1 101 ? 2.292 3.033 -11.112 1.00 88.69 101 ILE A C 1
ATOM 740 O O . ILE A 1 101 ? 3.036 2.924 -12.089 1.00 88.69 101 ILE A O 1
ATOM 744 N N . ARG A 1 102 ? 1.015 2.631 -11.166 1.00 87.50 102 ARG A N 1
ATOM 745 C CA . ARG A 1 102 ? 0.404 2.066 -12.386 1.00 87.50 102 ARG A CA 1
ATOM 746 C C . ARG A 1 102 ? 0.445 3.050 -13.553 1.00 87.50 102 ARG A C 1
ATOM 748 O O . ARG A 1 102 ? 0.834 2.670 -14.658 1.00 87.50 102 ARG A O 1
ATOM 755 N N . LYS A 1 103 ? 0.134 4.327 -13.310 1.00 89.81 103 LYS A N 1
ATOM 756 C CA . LYS A 1 103 ? 0.249 5.396 -14.321 1.00 89.81 103 LYS A CA 1
ATOM 757 C C . LYS A 1 103 ? 1.690 5.614 -14.783 1.00 89.81 103 LYS A C 1
ATOM 759 O O . LYS A 1 103 ? 1.934 5.746 -15.985 1.00 89.81 103 LYS A O 1
ATOM 764 N N . ALA A 1 1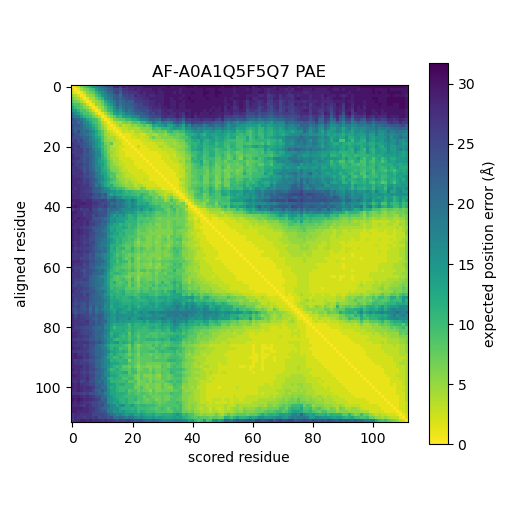04 ? 2.643 5.614 -13.850 1.00 85.50 104 ALA A N 1
ATOM 765 C CA . ALA A 1 104 ? 4.063 5.713 -14.170 1.00 85.50 104 ALA A CA 1
ATOM 766 C C . ALA A 1 104 ? 4.503 4.530 -15.043 1.00 85.50 104 ALA A C 1
ATOM 768 O O . ALA A 1 104 ? 5.053 4.745 -16.117 1.00 85.50 104 ALA A O 1
ATOM 769 N N . T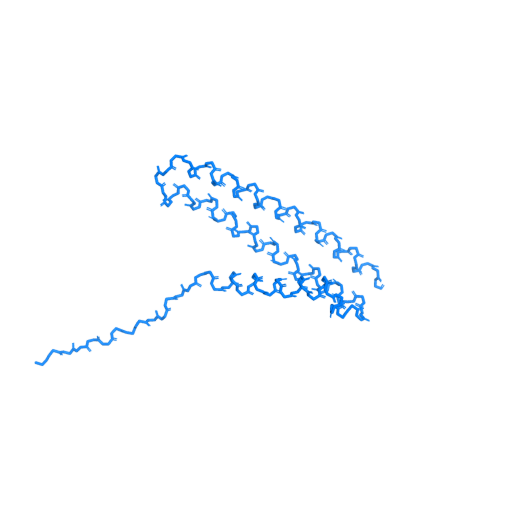HR A 1 105 ? 4.147 3.302 -14.656 1.00 86.38 105 THR A N 1
ATOM 770 C CA . THR A 1 105 ? 4.441 2.069 -15.405 1.00 86.38 105 THR A CA 1
ATOM 771 C C . THR A 1 105 ? 3.894 2.127 -16.829 1.00 86.38 105 THR A C 1
ATOM 773 O O . THR A 1 105 ? 4.608 1.807 -17.779 1.00 86.38 105 THR A O 1
ATOM 776 N N . ALA A 1 106 ? 2.640 2.561 -17.000 1.00 86.19 106 ALA A N 1
ATOM 777 C CA . ALA A 1 106 ? 2.019 2.706 -18.315 1.00 86.19 106 ALA A CA 1
ATOM 778 C C . ALA A 1 106 ? 2.780 3.707 -19.198 1.00 86.19 106 ALA A C 1
ATOM 780 O O . ALA A 1 106 ? 3.051 3.419 -20.363 1.00 86.19 106 ALA A O 1
ATOM 781 N N . THR A 1 107 ? 3.187 4.840 -18.622 1.00 86.12 107 THR A N 1
ATOM 782 C CA . THR A 1 107 ? 4.007 5.843 -19.314 1.00 86.12 107 THR A CA 1
ATOM 783 C C . THR A 1 107 ? 5.378 5.279 -19.686 1.00 86.12 107 THR A C 1
ATOM 785 O O . THR A 1 107 ? 5.800 5.414 -20.828 1.00 86.12 107 THR A O 1
ATOM 788 N N . THR A 1 108 ? 6.066 4.589 -18.772 1.00 81.94 108 THR A N 1
ATOM 789 C CA . THR A 1 108 ? 7.390 4.001 -19.039 1.00 81.94 108 THR A CA 1
ATOM 790 C C . THR A 1 108 ? 7.331 2.933 -20.132 1.00 81.94 108 THR A C 1
ATOM 792 O O . THR A 1 108 ? 8.213 2.886 -20.986 1.00 81.94 108 THR A O 1
ATOM 795 N N . ARG A 1 109 ? 6.265 2.122 -20.174 1.00 81.94 109 ARG A N 1
ATOM 796 C CA . ARG A 1 109 ? 6.030 1.147 -21.253 1.00 81.94 109 ARG A CA 1
ATOM 797 C C . ARG A 1 109 ? 5.804 1.798 -22.620 1.00 81.94 109 ARG A C 1
ATOM 799 O O . ARG A 1 109 ? 6.056 1.141 -23.623 1.00 81.94 109 ARG A O 1
ATOM 806 N N . ALA A 1 110 ? 5.333 3.044 -22.672 1.00 79.81 110 ALA A N 1
ATOM 807 C CA . ALA A 1 110 ? 5.132 3.779 -23.921 1.00 79.81 110 ALA A CA 1
ATOM 808 C C . ALA A 1 110 ? 6.437 4.351 -24.507 1.00 79.81 110 ALA A C 1
ATOM 810 O O . ALA A 1 110 ? 6.472 4.684 -25.685 1.00 79.81 110 ALA A O 1
ATOM 811 N N . VAL A 1 111 ? 7.513 4.437 -23.714 1.00 73.31 111 VAL A N 1
ATOM 812 C CA . VAL A 1 111 ? 8.845 4.926 -24.138 1.00 73.31 111 VAL A CA 1
ATOM 813 C C . VAL A 1 111 ? 9.687 3.804 -24.783 1.00 73.31 111 VAL A C 1
ATOM 815 O O . VAL A 1 111 ? 10.904 3.911 -24.897 1.00 73.31 111 VAL A O 1
ATOM 818 N N . ARG A 1 112 ? 9.054 2.693 -25.176 1.00 55.28 112 ARG A N 1
ATOM 819 C CA . ARG A 1 112 ? 9.727 1.516 -25.738 1.00 55.28 112 ARG A CA 1
ATOM 820 C C . ARG A 1 112 ? 10.055 1.659 -27.216 1.00 55.28 112 ARG A C 1
ATOM 822 O O . ARG A 1 112 ? 9.198 2.179 -27.959 1.00 55.28 112 ARG A O 1
#

Nearest PDB structures (foldseek):
  6z6f-assembly1_C  TM=4.346E-01  e=8.507E+00  Saccharomyces cerevisiae S288C
  4ilo-assembly1_A  TM=3.956E-01  e=9.545E+00  Chlamydia trachomatis L2/434/Bu

Radius of gyration: 20.38 Å; Cα contacts (8 Å, |Δi|>4): 71; chains: 1; bounding box: 36×56×55 Å